Protein AF-A0A9W6JBB6-F1 (afdb_monomer_lite)

Structure (mmCIF, N/CA/C/O backbone):
data_AF-A0A9W6JBB6-F1
#
_entry.id   AF-A0A9W6JBB6-F1
#
loop_
_atom_site.group_PDB
_atom_site.id
_atom_site.type_symbol
_atom_site.label_atom_id
_atom_site.label_alt_id
_atom_site.label_comp_id
_atom_site.label_asym_id
_atom_site.label_entity_id
_atom_site.label_seq_id
_atom_site.pdbx_PDB_ins_code
_atom_site.Cartn_x
_atom_site.Cartn_y
_atom_site.Cartn_z
_atom_site.occupancy
_atom_site.B_iso_or_equiv
_atom_site.auth_seq_id
_atom_site.auth_comp_id
_atom_site.auth_asym_id
_atom_site.auth_atom_id
_atom_site.pdbx_PDB_model_num
ATOM 1 N N . MET A 1 1 ? -1.987 -22.792 29.279 1.00 59.75 1 MET A N 1
ATOM 2 C CA . MET A 1 1 ? -2.437 -22.296 27.957 1.00 59.75 1 MET A CA 1
ATOM 3 C C . MET A 1 1 ? -3.422 -21.168 28.224 1.00 59.75 1 MET A C 1
ATOM 5 O O . MET A 1 1 ? -4.421 -21.418 28.880 1.00 59.75 1 MET A O 1
ATOM 9 N N . GLY A 1 2 ? -3.060 -19.925 27.893 1.00 74.38 2 GLY A N 1
ATOM 10 C CA . GLY A 1 2 ? -3.814 -18.727 28.289 1.00 74.38 2 GLY A CA 1
ATOM 11 C C . GLY A 1 2 ? -4.982 -18.407 27.346 1.00 74.38 2 GLY A C 1
ATOM 12 O O . GLY A 1 2 ? -4.981 -18.877 26.209 1.00 74.38 2 GLY A O 1
ATOM 13 N N . PRO A 1 3 ? -5.970 -17.619 27.799 1.00 66.44 3 PRO A N 1
ATOM 14 C CA . PRO A 1 3 ? -7.137 -17.262 27.001 1.00 66.44 3 PRO A CA 1
ATOM 15 C C . PRO A 1 3 ? -6.737 -16.431 25.775 1.00 66.44 3 PRO A C 1
ATOM 17 O O . PRO A 1 3 ? -6.139 -15.361 25.895 1.00 66.44 3 PRO A O 1
ATOM 20 N N . THR A 1 4 ? -7.078 -16.921 24.584 1.00 70.94 4 THR A N 1
ATOM 21 C CA . THR A 1 4 ? -6.989 -16.164 23.334 1.00 70.94 4 THR A CA 1
ATOM 22 C C . THR A 1 4 ? -8.184 -15.214 23.245 1.00 70.94 4 THR A C 1
ATOM 24 O O . THR A 1 4 ? -9.327 -15.655 23.370 1.00 70.94 4 THR A O 1
ATOM 27 N N . PRO A 1 5 ? -7.967 -13.908 23.032 1.00 63.22 5 PRO A N 1
ATOM 28 C CA . PRO A 1 5 ? -9.067 -12.963 22.925 1.00 63.22 5 PRO A CA 1
ATOM 29 C C . PRO A 1 5 ? -9.877 -13.242 21.649 1.00 63.22 5 PRO A C 1
ATOM 31 O O . PRO A 1 5 ? -9.350 -13.186 20.539 1.00 63.22 5 PRO A O 1
ATOM 34 N N . ILE A 1 6 ? -11.167 -13.546 21.813 1.00 74.50 6 ILE A N 1
ATOM 35 C CA . ILE A 1 6 ? -12.127 -13.730 20.719 1.00 74.50 6 ILE A CA 1
ATOM 36 C C . ILE A 1 6 ? -12.723 -12.355 20.403 1.00 74.50 6 ILE A C 1
ATOM 38 O O . ILE A 1 6 ? -13.726 -11.952 20.983 1.00 74.50 6 ILE A O 1
ATOM 42 N N . TYR A 1 7 ? -12.087 -11.602 19.509 1.00 72.75 7 TYR A N 1
ATOM 43 C CA . TYR A 1 7 ? -12.692 -10.414 18.905 1.00 72.75 7 TYR A CA 1
ATOM 44 C C . TYR A 1 7 ? -12.826 -10.612 17.400 1.00 72.75 7 TYR A C 1
ATOM 46 O O . TYR A 1 7 ? -12.032 -11.314 16.771 1.00 72.75 7 TYR A O 1
ATOM 54 N N . GLN A 1 8 ? -13.845 -9.989 16.808 1.00 62.91 8 GLN A N 1
ATOM 55 C CA . GLN A 1 8 ? -14.012 -9.984 15.361 1.00 62.91 8 GLN A CA 1
ATOM 56 C C . GLN A 1 8 ? -12.822 -9.256 14.734 1.00 62.91 8 GLN A C 1
ATOM 58 O O . GLN A 1 8 ? -12.620 -8.060 14.951 1.00 62.91 8 GLN A O 1
ATOM 63 N N . ARG A 1 9 ? -12.006 -9.984 13.967 1.00 68.38 9 ARG A N 1
ATOM 64 C CA . ARG A 1 9 ? -10.942 -9.372 13.175 1.00 68.38 9 ARG A CA 1
ATOM 65 C C . ARG A 1 9 ? -11.611 -8.489 12.115 1.00 68.38 9 ARG A C 1
ATOM 67 O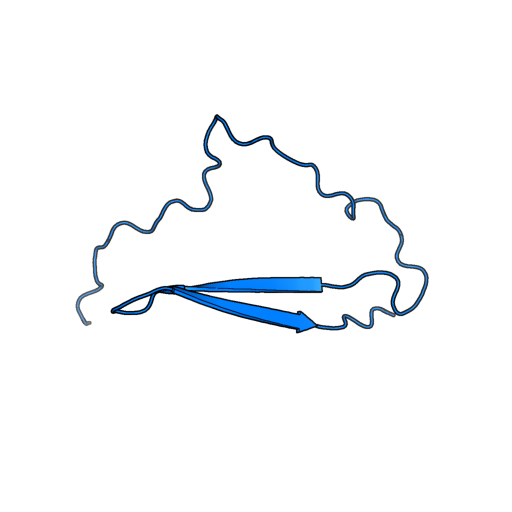 O . ARG A 1 9 ? -12.462 -9.003 11.387 1.00 68.38 9 ARG A O 1
ATOM 74 N N . PRO A 1 10 ? -11.262 -7.196 12.006 1.00 65.12 10 PRO A N 1
ATOM 75 C CA . PRO A 1 10 ? -11.809 -6.351 10.955 1.00 65.12 10 PRO A CA 1
ATOM 76 C C . PRO A 1 10 ? -11.523 -6.998 9.597 1.00 65.12 10 PRO A C 1
ATOM 78 O O . PRO A 1 10 ? -10.371 -7.323 9.300 1.00 65.12 10 PRO A O 1
ATOM 81 N N . ARG A 1 11 ? -12.561 -7.218 8.783 1.00 63.50 11 ARG A N 1
ATOM 82 C CA . ARG A 1 11 ? -12.433 -7.779 7.429 1.00 63.50 11 ARG A CA 1
ATOM 83 C C . ARG A 1 11 ? -11.931 -6.696 6.470 1.00 63.50 11 ARG A C 1
ATOM 85 O O . ARG A 1 11 ? -12.625 -6.304 5.545 1.00 63.50 11 ARG A O 1
ATOM 92 N N . THR A 1 12 ? -10.721 -6.184 6.707 1.00 66.12 12 THR A N 1
ATOM 93 C CA . THR A 1 12 ? -10.090 -5.154 5.857 1.00 66.12 12 THR A CA 1
ATOM 94 C C . THR A 1 12 ? -9.690 -5.672 4.477 1.00 66.12 12 THR A C 1
ATOM 96 O O . THR A 1 12 ? -9.354 -4.879 3.604 1.00 66.12 12 THR A O 1
ATOM 99 N N . SER A 1 13 ? -9.714 -6.992 4.277 1.00 65.06 13 SER A N 1
ATOM 100 C CA . SER A 1 13 ? -9.443 -7.638 2.992 1.00 65.06 13 SER A CA 1
ATOM 101 C C . SER A 1 13 ? -10.659 -7.701 2.069 1.00 65.06 13 SER A C 1
ATOM 103 O O . SER A 1 13 ? -10.469 -7.935 0.880 1.00 65.06 13 SER A O 1
ATOM 105 N N . ASP A 1 14 ? -11.876 -7.493 2.584 1.00 71.25 14 ASP A N 1
ATOM 106 C CA . ASP A 1 14 ? -13.080 -7.480 1.756 1.00 71.25 14 ASP A CA 1
ATOM 107 C C . ASP A 1 14 ? -13.319 -6.055 1.230 1.00 71.25 14 ASP A C 1
ATOM 109 O O . ASP A 1 14 ? -13.601 -5.143 2.016 1.00 71.25 14 ASP A O 1
ATOM 113 N N . PRO A 1 15 ? -13.177 -5.815 -0.087 1.00 68.19 15 PRO A N 1
ATOM 114 C CA . PRO A 1 15 ? -13.436 -4.504 -0.657 1.00 68.19 15 PRO A CA 1
ATOM 115 C C . PRO A 1 15 ? -14.926 -4.174 -0.547 1.00 68.19 15 PRO A C 1
ATOM 117 O O . PRO A 1 15 ? -15.789 -4.986 -0.879 1.00 68.19 15 PRO A O 1
ATOM 120 N N . HIS A 1 16 ? -15.239 -2.956 -0.102 1.00 73.06 16 HIS A N 1
ATOM 121 C CA . HIS A 1 16 ? -16.614 -2.471 -0.101 1.00 73.06 16 HIS A CA 1
ATOM 122 C C . HIS A 1 16 ? -17.136 -2.427 -1.550 1.00 73.06 16 HIS A C 1
ATOM 124 O O . HIS A 1 16 ? -16.424 -1.915 -2.417 1.00 73.06 16 HIS A O 1
ATOM 130 N N . PRO A 1 17 ? -18.361 -2.900 -1.846 1.00 72.88 17 PRO A N 1
ATOM 131 C CA . PRO A 1 17 ? -18.872 -3.016 -3.219 1.00 72.88 17 PRO A CA 1
ATOM 132 C C . PRO A 1 17 ? -18.941 -1.683 -3.984 1.00 72.88 17 PRO A C 1
ATOM 134 O O . PRO A 1 17 ? -18.980 -1.672 -5.209 1.00 72.88 17 PRO A O 1
ATOM 137 N N . GLN A 1 18 ? -18.929 -0.552 -3.276 1.00 79.94 18 GLN A N 1
ATOM 138 C CA . GLN A 1 18 ? -18.912 0.792 -3.867 1.00 79.94 18 GLN A CA 1
ATOM 139 C C . GLN A 1 18 ? -17.495 1.308 -4.180 1.00 79.94 18 GLN A C 1
ATOM 141 O O . GLN A 1 18 ? -17.347 2.355 -4.808 1.00 79.94 18 GLN A O 1
ATOM 146 N N . HIS A 1 19 ? -16.440 0.620 -3.735 1.00 78.38 19 HIS A N 1
ATOM 147 C CA . HIS A 1 19 ? -15.063 1.051 -3.960 1.00 78.38 19 HIS A CA 1
ATOM 148 C C . HIS A 1 19 ? -14.552 0.525 -5.299 1.00 78.38 19 HIS A C 1
ATOM 150 O O . HIS A 1 19 ? -14.499 -0.679 -5.549 1.00 78.38 19 HIS A O 1
ATOM 156 N N . ARG A 1 20 ? -14.137 1.450 -6.168 1.00 75.88 20 ARG A N 1
ATOM 157 C CA . ARG A 1 20 ? -13.572 1.116 -7.474 1.00 75.88 20 ARG A CA 1
ATOM 158 C C . ARG A 1 20 ? -12.243 0.380 -7.294 1.00 75.88 20 ARG A C 1
ATOM 160 O O . ARG A 1 20 ? -11.337 0.877 -6.630 1.00 75.88 20 ARG A O 1
ATOM 167 N N . VAL A 1 21 ? -12.126 -0.795 -7.908 1.00 78.12 21 VAL A N 1
ATOM 168 C CA . VAL A 1 21 ? -10.875 -1.562 -7.933 1.00 78.12 21 VAL A CA 1
ATOM 169 C C . VAL A 1 21 ? -9.914 -0.902 -8.920 1.00 78.12 21 VAL A C 1
ATOM 171 O O . VAL A 1 21 ? -10.219 -0.793 -10.109 1.00 78.12 21 VAL A O 1
ATOM 174 N N . TYR A 1 22 ? -8.750 -0.471 -8.435 1.00 75.50 22 TYR A N 1
ATOM 175 C CA . TYR A 1 22 ? -7.679 0.064 -9.273 1.00 75.50 22 TYR A CA 1
ATOM 176 C C . TYR A 1 22 ? -6.648 -1.035 -9.560 1.00 75.50 22 TYR A C 1
ATOM 178 O O . TYR A 1 22 ? -6.120 -1.631 -8.617 1.00 75.50 22 TYR A O 1
ATOM 186 N N . PRO A 1 23 ? -6.346 -1.334 -10.836 1.00 76.75 23 PRO A N 1
ATOM 187 C CA . PRO A 1 23 ? -5.327 -2.316 -11.172 1.00 76.75 23 PRO A CA 1
ATOM 188 C C . PRO A 1 23 ? -3.944 -1.818 -10.739 1.00 76.75 23 PRO A C 1
ATOM 190 O O . PRO A 1 23 ? -3.614 -0.643 -10.888 1.00 76.75 23 PRO A O 1
ATOM 193 N N . TYR A 1 24 ? -3.112 -2.724 -10.223 1.00 74.62 24 TYR A N 1
ATOM 194 C CA . TYR A 1 24 ? -1.749 -2.393 -9.816 1.00 74.62 24 TYR A CA 1
ATOM 195 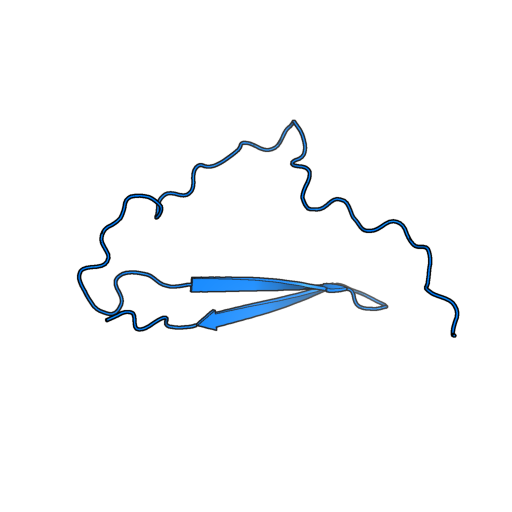C C . TYR A 1 24 ? -0.885 -2.068 -11.043 1.00 74.62 24 TYR A C 1
ATOM 197 O O . TYR A 1 2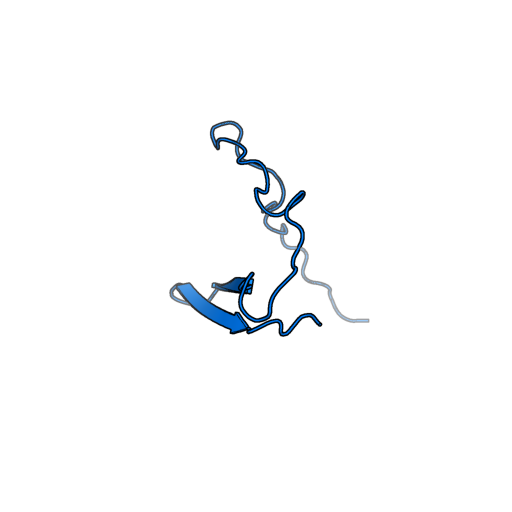4 ? -0.483 -2.960 -11.793 1.00 74.62 24 TYR A O 1
ATOM 205 N N . LEU A 1 25 ? -0.610 -0.778 -11.244 1.00 74.69 25 LEU A N 1
ATOM 206 C CA . LEU A 1 25 ? 0.026 -0.245 -12.455 1.00 74.69 25 LEU A CA 1
ATOM 207 C C . LEU A 1 25 ? 1.485 -0.693 -12.629 1.00 74.69 25 LEU A C 1
ATOM 209 O O . LEU A 1 25 ? 1.978 -0.767 -13.749 1.00 74.69 25 LEU A O 1
ATOM 213 N N . LEU A 1 26 ? 2.160 -1.066 -11.540 1.00 75.56 26 LEU A N 1
ATOM 214 C CA . LEU A 1 26 ? 3.559 -1.504 -11.565 1.00 75.56 26 LEU A CA 1
ATOM 215 C C . LEU A 1 26 ? 3.726 -2.988 -11.945 1.00 75.56 26 LEU A C 1
ATOM 217 O O . LEU A 1 26 ? 4.849 -3.459 -12.080 1.00 75.56 26 LEU A O 1
ATOM 221 N N . ARG A 1 27 ? 2.635 -3.745 -12.152 1.00 71.88 27 ARG A N 1
ATOM 222 C CA . ARG A 1 27 ? 2.692 -5.203 -12.388 1.00 71.88 27 ARG A CA 1
ATOM 223 C C . ARG A 1 27 ? 3.374 -5.611 -13.705 1.00 71.88 27 ARG A C 1
ATOM 225 O O . ARG A 1 27 ? 3.763 -6.765 -13.837 1.00 71.88 27 ARG A O 1
ATOM 232 N N . LYS A 1 28 ? 3.491 -4.703 -14.679 1.00 77.12 28 LYS A N 1
ATOM 233 C CA . LYS A 1 28 ? 4.121 -4.951 -15.993 1.00 77.12 28 LYS A CA 1
ATOM 234 C C . LYS A 1 28 ? 5.322 -4.037 -16.271 1.00 77.12 28 LYS A C 1
ATOM 236 O O . LYS A 1 28 ? 5.778 -3.973 -17.407 1.00 77.12 28 LYS A O 1
ATOM 241 N N . LEU A 1 29 ? 5.798 -3.300 -15.266 1.00 79.50 29 LEU A N 1
ATOM 242 C CA . LEU A 1 29 ? 6.898 -2.356 -15.437 1.00 79.50 29 LEU A CA 1
ATOM 243 C C . LEU A 1 29 ? 8.239 -3.068 -15.214 1.00 79.50 29 LEU A C 1
ATOM 245 O O . LEU A 1 29 ? 8.476 -3.607 -14.134 1.00 79.50 29 LEU A O 1
ATOM 249 N N . ALA A 1 30 ? 9.115 -3.052 -16.221 1.00 78.25 30 ALA A N 1
ATOM 250 C CA . ALA A 1 30 ? 10.499 -3.495 -16.074 1.00 78.25 30 ALA A CA 1
ATOM 251 C C . ALA A 1 30 ? 11.313 -2.431 -15.313 1.00 78.25 30 ALA A C 1
ATOM 253 O O . ALA A 1 30 ? 11.337 -1.256 -15.688 1.00 78.25 30 ALA A O 1
ATOM 254 N N . ILE A 1 31 ? 11.964 -2.827 -14.217 1.00 77.44 31 ILE A N 1
ATOM 255 C CA . ILE A 1 31 ? 12.779 -1.936 -13.380 1.00 77.44 31 ILE A CA 1
ATOM 256 C C . ILE A 1 31 ? 14.221 -1.978 -13.899 1.00 77.44 31 ILE A C 1
ATOM 258 O O . ILE A 1 31 ? 15.013 -2.799 -13.461 1.00 77.44 31 ILE A O 1
ATOM 262 N N . GLU A 1 32 ? 14.553 -1.116 -14.861 1.00 81.44 32 GLU A N 1
ATOM 263 C CA . GLU A 1 32 ? 15.874 -1.133 -15.523 1.00 81.44 32 GLU A CA 1
ATOM 264 C C . GLU A 1 32 ? 16.921 -0.201 -14.888 1.00 81.44 32 GLU A C 1
ATOM 266 O O . GLU A 1 32 ? 18.089 -0.226 -15.270 1.00 81.44 32 GLU A O 1
ATOM 271 N N . ARG A 1 33 ? 16.518 0.682 -13.963 1.00 79.62 33 ARG A N 1
ATOM 272 C CA . ARG A 1 33 ? 17.391 1.725 -13.401 1.00 79.62 33 ARG A CA 1
ATOM 273 C C . ARG A 1 33 ? 17.196 1.881 -11.890 1.00 79.62 33 ARG A C 1
ATOM 275 O O . ARG A 1 33 ? 16.066 1.748 -11.408 1.00 79.62 33 ARG A O 1
ATOM 282 N N . PRO A 1 34 ? 18.257 2.228 -11.138 1.00 73.00 34 PRO A N 1
ATOM 283 C CA . PRO A 1 34 ? 18.123 2.594 -9.732 1.00 73.00 34 PRO A CA 1
ATOM 284 C C . PRO A 1 34 ? 17.201 3.817 -9.582 1.00 73.00 34 PRO A C 1
ATOM 286 O O . PRO A 1 34 ? 17.198 4.707 -10.430 1.00 73.00 34 PRO A O 1
ATOM 289 N N . ASN A 1 35 ? 16.412 3.857 -8.501 1.00 73.19 35 ASN A N 1
ATOM 290 C CA . ASN A 1 35 ? 15.369 4.866 -8.230 1.00 73.19 35 ASN A CA 1
ATOM 291 C C . ASN A 1 35 ? 14.179 4.891 -9.212 1.00 73.19 35 ASN A C 1
ATOM 293 O O . ASN A 1 35 ? 13.431 5.863 -9.230 1.00 73.19 35 ASN A O 1
ATOM 297 N N . HIS A 1 36 ? 13.956 3.842 -10.010 1.00 77.06 36 HIS A N 1
ATOM 298 C CA . HIS A 1 36 ? 12.795 3.783 -10.909 1.00 77.06 36 HIS A CA 1
ATOM 299 C C . HIS A 1 36 ? 11.474 3.488 -10.168 1.00 77.06 36 HIS A C 1
ATOM 301 O O . HIS A 1 36 ? 10.403 3.874 -10.628 1.00 77.06 36 HIS A O 1
ATOM 307 N N . VAL A 1 37 ? 11.531 2.833 -9.002 1.00 75.69 37 VA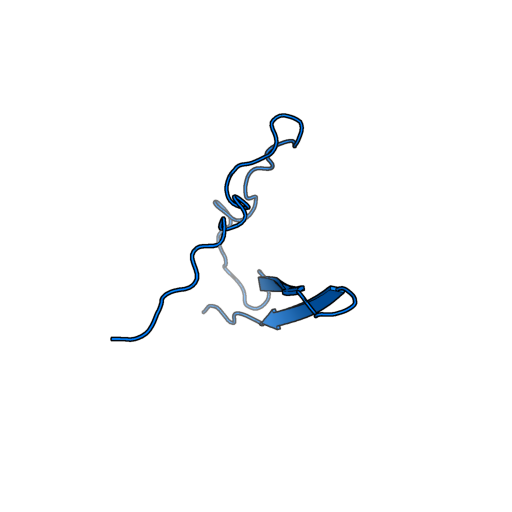L A N 1
ATOM 308 C CA . VAL A 1 37 ? 10.347 2.486 -8.201 1.00 75.69 37 VAL A CA 1
ATOM 309 C C . VAL A 1 37 ? 10.600 2.779 -6.724 1.00 75.69 37 VAL A C 1
ATOM 311 O O . VAL A 1 37 ? 11.642 2.419 -6.180 1.00 75.69 37 VAL A O 1
ATOM 314 N N . TRP A 1 38 ? 9.610 3.377 -6.057 1.00 72.69 38 TRP A N 1
ATOM 315 C CA . TRP A 1 38 ? 9.607 3.584 -4.609 1.00 72.69 38 TRP A CA 1
ATOM 316 C C . TRP A 1 38 ? 8.475 2.799 -3.952 1.00 72.69 38 TRP A C 1
ATOM 318 O O . TRP A 1 38 ? 7.372 2.706 -4.487 1.00 72.69 38 TRP A O 1
ATOM 328 N N . CYS A 1 39 ? 8.755 2.243 -2.773 1.00 71.75 39 CYS A N 1
ATOM 329 C CA . CYS A 1 39 ? 7.767 1.566 -1.943 1.00 71.75 39 CYS A CA 1
ATOM 330 C C . CYS A 1 39 ? 7.498 2.418 -0.701 1.00 71.75 39 CYS A C 1
ATOM 332 O O . CYS A 1 39 ? 8.430 2.814 0.009 1.00 71.75 39 CYS A O 1
ATOM 334 N N . ALA A 1 40 ? 6.224 2.698 -0.448 1.00 76.31 40 ALA A N 1
ATOM 335 C CA . ALA A 1 40 ? 5.766 3.368 0.757 1.00 76.31 40 ALA A CA 1
ATOM 336 C C . ALA A 1 40 ? 4.687 2.516 1.417 1.00 76.31 40 ALA A C 1
ATOM 338 O O . ALA A 1 40 ? 3.725 2.106 0.768 1.00 76.31 40 ALA A O 1
ATOM 339 N N . ASP A 1 41 ? 4.854 2.276 2.711 1.00 74.31 41 ASP A N 1
ATOM 340 C CA . ASP A 1 41 ? 3.908 1.536 3.530 1.00 74.31 41 ASP A CA 1
ATOM 341 C C . ASP A 1 41 ? 3.229 2.515 4.494 1.00 74.31 41 ASP A C 1
ATOM 343 O O . ASP A 1 41 ? 3.890 3.210 5.275 1.00 74.31 41 ASP A O 1
ATOM 347 N N . VAL A 1 42 ? 1.896 2.567 4.451 1.00 75.69 42 VAL A N 1
ATOM 348 C CA . VAL A 1 42 ? 1.079 3.309 5.419 1.00 75.69 42 VAL A CA 1
ATOM 349 C C . VAL A 1 42 ? 0.497 2.302 6.395 1.00 75.69 42 VAL A C 1
ATOM 351 O O . VAL A 1 42 ? -0.324 1.466 6.024 1.00 75.69 42 VAL A O 1
ATOM 354 N N . THR A 1 43 ? 0.931 2.364 7.653 1.00 74.50 43 THR A N 1
ATOM 355 C CA . THR A 1 43 ? 0.398 1.492 8.705 1.00 74.50 43 THR A CA 1
ATOM 356 C C . THR A 1 43 ? -0.549 2.277 9.597 1.00 74.50 43 THR A C 1
ATOM 358 O O . THR A 1 43 ? -0.193 3.334 10.124 1.00 74.50 43 THR A O 1
ATOM 361 N N . TYR A 1 44 ? -1.745 1.731 9.787 1.00 73.38 44 TYR A N 1
ATOM 362 C CA . TYR A 1 44 ? -2.717 2.223 10.749 1.00 73.38 44 TYR A CA 1
ATOM 363 C C . TYR A 1 44 ? -2.467 1.580 12.116 1.00 73.38 44 TYR A C 1
ATOM 365 O O . TYR A 1 44 ? -2.498 0.354 12.243 1.00 73.38 44 TYR A O 1
ATOM 373 N N . ILE A 1 45 ? -2.215 2.405 13.133 1.00 78.31 45 ILE A N 1
ATOM 374 C CA . ILE A 1 45 ? -2.013 1.951 14.511 1.00 78.31 45 ILE A CA 1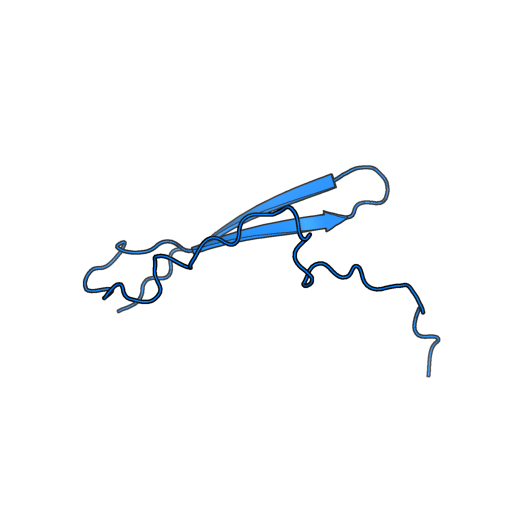
ATOM 375 C C . ILE A 1 45 ? -3.206 2.439 15.349 1.00 78.31 45 ILE A C 1
ATOM 377 O O . ILE A 1 45 ? -3.309 3.643 15.612 1.00 78.31 45 ILE A O 1
ATOM 381 N N . PRO A 1 46 ? -4.125 1.542 15.761 1.00 69.12 46 PRO A N 1
ATOM 382 C CA . PRO A 1 46 ? -5.245 1.918 16.615 1.00 69.12 46 PRO A CA 1
ATOM 383 C C . PRO A 1 46 ? -4.744 2.253 18.027 1.00 69.12 46 PRO A C 1
ATOM 385 O O . PRO A 1 46 ? -4.078 1.439 18.666 1.00 69.12 46 PR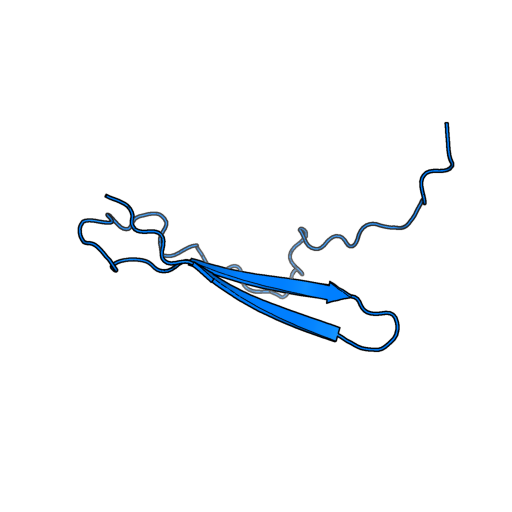O A O 1
ATOM 388 N N . MET A 1 47 ? -5.073 3.447 18.527 1.00 81.81 47 MET A N 1
ATOM 389 C CA . MET A 1 47 ? -4.721 3.909 19.877 1.00 81.81 47 MET A CA 1
ATOM 390 C C . MET A 1 47 ? -5.984 3.976 20.752 1.00 81.81 47 MET A C 1
ATOM 392 O O . MET A 1 47 ? -7.085 4.179 20.247 1.00 81.81 47 MET A O 1
ATOM 396 N N . ARG A 1 48 ? -5.847 3.841 22.085 1.00 73.69 48 ARG A N 1
ATOM 397 C CA . ARG A 1 48 ? -6.990 3.888 23.037 1.00 73.69 48 ARG A CA 1
ATOM 398 C C . ARG A 1 48 ? -7.821 5.175 22.939 1.00 73.69 48 ARG A C 1
ATOM 400 O O . ARG A 1 48 ? -8.995 5.161 23.290 1.00 73.69 48 ARG A O 1
ATOM 407 N N . ARG A 1 49 ? -7.214 6.278 22.492 1.00 69.69 49 ARG A N 1
ATOM 408 C CA . ARG A 1 49 ? -7.878 7.533 22.121 1.00 69.69 49 ARG A CA 1
ATOM 409 C C . ARG A 1 49 ? -7.169 8.103 20.892 1.00 69.69 49 ARG A C 1
ATOM 411 O O . ARG A 1 49 ? -6.062 8.615 21.015 1.00 69.69 49 ARG A O 1
ATOM 418 N N . GLY A 1 50 ? -7.800 7.991 19.726 1.00 71.94 50 GLY A N 1
ATOM 419 C CA . GLY A 1 50 ? -7.317 8.566 18.467 1.00 71.94 50 GLY A CA 1
ATOM 420 C C . GLY A 1 50 ? -6.677 7.567 17.500 1.00 71.94 50 GLY A C 1
ATOM 421 O O . GLY A 1 50 ? -6.651 6.358 17.730 1.00 71.94 50 GLY A O 1
ATOM 422 N N . PHE A 1 51 ? -6.167 8.106 16.393 1.00 70.94 51 PHE A N 1
ATOM 423 C CA . PHE A 1 51 ? -5.599 7.351 15.278 1.00 70.94 51 PHE A CA 1
ATOM 424 C C . PHE A 1 51 ? -4.187 7.851 14.986 1.00 70.94 51 PHE A C 1
ATOM 426 O O . PHE A 1 51 ? -3.980 9.057 14.862 1.00 70.94 51 PHE A O 1
ATOM 433 N N . LEU A 1 52 ? -3.225 6.933 14.859 1.00 74.00 52 LEU A N 1
ATOM 434 C CA . LEU A 1 52 ? -1.877 7.257 14.402 1.00 74.00 52 LEU A CA 1
ATOM 435 C C . LEU A 1 52 ? -1.634 6.599 13.043 1.00 74.00 52 LEU A C 1
ATOM 437 O O . LEU A 1 52 ? -1.631 5.372 12.922 1.00 74.00 52 LEU A O 1
ATOM 441 N N . TYR A 1 53 ? -1.389 7.429 12.033 1.00 74.06 53 TYR A N 1
ATOM 442 C CA . TYR A 1 53 ? -0.880 6.981 10.744 1.00 74.06 53 TYR A CA 1
ATOM 443 C C . TYR A 1 53 ? 0.638 7.071 10.767 1.00 74.06 53 TYR A C 1
ATOM 445 O O . TYR A 1 53 ? 1.203 8.149 10.950 1.00 74.06 53 TYR A O 1
ATOM 453 N N . ARG A 1 54 ? 1.306 5.932 10.587 1.00 72.50 54 ARG A N 1
ATOM 454 C CA . ARG A 1 54 ? 2.759 5.896 10.439 1.00 72.50 54 ARG A CA 1
ATOM 455 C C . ARG A 1 54 ? 3.099 5.704 8.970 1.00 72.50 54 ARG A C 1
ATOM 457 O O . ARG A 1 54 ? 2.719 4.700 8.370 1.00 72.50 54 ARG A O 1
ATOM 464 N N . TYR A 1 55 ? 3.831 6.666 8.420 1.00 67.19 55 TYR A N 1
ATOM 465 C CA . TYR A 1 55 ? 4.388 6.596 7.077 1.00 67.19 55 TYR A CA 1
ATOM 466 C C . TYR A 1 55 ? 5.808 6.034 7.147 1.00 67.19 55 TYR A C 1
ATOM 468 O O . TYR A 1 55 ? 6.659 6.573 7.860 1.00 67.19 55 TYR A O 1
ATOM 476 N N . ARG A 1 56 ? 6.069 4.944 6.424 1.00 73.69 56 ARG A N 1
ATOM 477 C CA . ARG A 1 56 ? 7.421 4.416 6.226 1.00 73.69 56 ARG A CA 1
ATOM 478 C C . ARG A 1 56 ? 7.723 4.428 4.734 1.00 73.69 56 ARG A C 1
ATOM 480 O O . ARG A 1 56 ? 7.070 3.734 3.964 1.00 73.69 56 ARG A O 1
ATOM 487 N N . HIS A 1 57 ? 8.734 5.193 4.342 1.00 68.06 57 HIS A N 1
ATOM 488 C CA . HIS A 1 57 ? 9.303 5.136 3.001 1.00 68.06 57 HIS A CA 1
ATOM 489 C C . HIS A 1 57 ? 10.551 4.247 3.050 1.00 68.06 57 HIS A C 1
ATOM 491 O O . HIS A 1 57 ? 11.373 4.382 3.959 1.00 68.06 57 HIS A O 1
ATOM 497 N N . SER A 1 58 ? 10.675 3.310 2.112 1.00 59.00 58 SER A N 1
ATOM 498 C CA . SER A 1 58 ? 11.881 2.497 1.964 1.00 59.00 58 SER A CA 1
ATOM 499 C C . SER A 1 58 ? 12.322 2.527 0.506 1.00 59.00 58 SER A C 1
ATOM 501 O O . SER A 1 58 ? 11.578 2.145 -0.399 1.00 59.00 58 SER A O 1
ATOM 503 N N . LEU A 1 59 ? 13.540 3.021 0.280 1.00 55.56 59 LEU A N 1
ATOM 504 C CA . LEU A 1 59 ? 14.231 2.907 -0.998 1.00 55.56 59 LEU A CA 1
ATOM 505 C C . LEU A 1 59 ? 14.596 1.436 -1.196 1.00 55.56 59 LEU A C 1
ATOM 507 O O . LEU A 1 59 ? 15.590 0.956 -0.655 1.00 55.56 59 LEU A O 1
ATOM 511 N N . LYS A 1 60 ? 13.784 0.704 -1.959 1.00 56.22 60 LYS A N 1
ATOM 512 C CA . LYS A 1 60 ? 14.227 -0.570 -2.517 1.00 56.22 60 LYS A CA 1
ATOM 513 C C . LYS A 1 60 ? 15.214 -0.247 -3.638 1.00 56.22 60 LYS A C 1
ATOM 515 O O . LYS A 1 60 ? 14.805 0.028 -4.761 1.00 56.22 60 LYS A O 1
ATOM 520 N N . VAL A 1 61 ? 16.509 -0.245 -3.321 1.00 48.38 61 VAL A N 1
ATOM 521 C CA . VAL A 1 61 ? 17.557 -0.368 -4.340 1.00 48.38 61 VAL A CA 1
ATOM 522 C C . VAL A 1 61 ? 17.466 -1.802 -4.850 1.00 48.38 61 VAL A C 1
ATOM 524 O O . VAL A 1 61 ? 17.964 -2.724 -4.214 1.00 48.38 61 VAL A O 1
ATOM 527 N N . VAL A 1 62 ? 16.715 -1.997 -5.930 1.00 51.41 62 VAL A N 1
ATOM 528 C CA . VAL A 1 62 ? 16.727 -3.244 -6.695 1.00 51.41 62 VAL A CA 1
ATOM 529 C C . VAL A 1 62 ? 17.755 -3.049 -7.802 1.00 51.41 62 VAL A C 1
ATOM 531 O O . VAL A 1 62 ? 17.532 -2.242 -8.705 1.00 51.41 62 VAL A O 1
ATOM 534 N N . VAL A 1 63 ? 18.886 -3.738 -7.666 1.00 49.09 63 VAL A N 1
ATOM 535 C CA . VAL A 1 63 ? 19.732 -4.197 -8.775 1.00 49.09 63 VAL A CA 1
ATOM 536 C C . VAL A 1 63 ? 19.625 -5.713 -8.774 1.00 49.09 63 VAL A C 1
ATOM 538 O O . VAL A 1 63 ? 19.668 -6.277 -7.655 1.00 49.09 63 VAL A O 1
#

Radius of gyration: 17.95 Å; chains: 1; bounding box: 39×31×44 Å

Organism: NCBI:txid518825

Sequence (63 aa):
MGPTPIYQRPRTSDPHPQHRVYPYLLRKLAIERPNHVWCADVTYIPMRRGFLYRYRHSLKVVV

Foldseek 3Di:
DDDDDDDDDPPPVDDDPPDDDDPDPCPPDDPPDQPPDWDKDWDWDDDPPDTDTDIDTDRPRDD

pLDDT: mean 71.04, std 7.49, range [48.38, 81.81]

Secondary structure (DSSP, 8-state):
-PPPP------TTS--TTSPPPP-GGGG----STTS--EEEEEEEE-SSSEEEEEEEE-----